Protein AF-A0A183EU48-F1 (afdb_monomer_lite)

InterPro domains:
  IPR013786 Acyl-CoA dehydrogenase/oxidase, N-terminal [PF02771] (21-70)
  IPR037069 Acyl-CoA dehydrogenase/oxidase, N-terminal domain superfamily [G3DSA:1.10.540.10] (17-73)

pLDDT: mean 71.99, std 13.1, range [37.62, 83.88]

Sequence (73 aa):
MPATVPKIAPRLTQHILYGPRHLQFRHALGQFIDKGINPFVDEWELKKQFPAHVLFKQLGLLGIFGVNKPAGD

Radius of gyration: 15.43 Å; chains: 1; bounding box: 49×18×40 Å

Organism: NCBI:txid637853

Secondary structure (DSSP, 8-state):
-----------TT-BTTB-HHHHHHHHHHHHHHHHHTGGGHHHHHHHT---HHHHHHHHHHTTTT-TTSPPP-

Foldseek 3Di:
DPDPDPPCPDPPVDDPPDDPVNVVLVVVVVVCCVVPPVVCVVVCVVVVHDPCVVSVVVCVVVCVVPPPPPPDD

Structure (mmCIF, N/CA/C/O backbone):
data_AF-A0A183EU48-F1
#
_entry.id   AF-A0A183EU48-F1
#
loop_
_atom_site.group_PDB
_atom_site.id
_atom_site.type_symbol
_atom_site.label_atom_id
_atom_site.label_alt_id
_atom_site.label_comp_id
_atom_site.label_asym_id
_atom_site.label_entity_id
_atom_site.label_seq_id
_atom_site.pdbx_PDB_ins_code
_atom_site.Cartn_x
_atom_site.Cartn_y
_atom_site.Cartn_z
_atom_site.occupancy
_atom_site.B_iso_or_equiv
_atom_site.auth_seq_id
_atom_site.auth_comp_id
_atom_site.auth_asym_id
_atom_site.auth_atom_id
_atom_site.pdbx_PDB_model_num
ATOM 1 N N . MET A 1 1 ? -26.445 -8.162 6.408 1.00 37.62 1 MET A N 1
ATOM 2 C CA . MET A 1 1 ? -26.089 -8.617 5.047 1.00 37.62 1 MET A CA 1
ATOM 3 C C . MET A 1 1 ? -24.730 -8.013 4.723 1.00 37.62 1 MET A C 1
ATOM 5 O O . MET A 1 1 ? -24.700 -6.806 4.523 1.00 37.62 1 MET A O 1
ATOM 9 N N . PRO A 1 2 ? -23.607 -8.747 4.776 1.00 44.91 2 PRO A N 1
ATOM 10 C CA . PRO A 1 2 ? -22.334 -8.173 4.357 1.00 44.91 2 PRO A CA 1
ATOM 11 C C . PRO A 1 2 ? -22.319 -8.082 2.829 1.00 44.91 2 PRO A C 1
ATOM 13 O O . PRO A 1 2 ? -22.565 -9.068 2.133 1.00 44.91 2 PRO A O 1
ATOM 16 N N . ALA A 1 3 ? -22.123 -6.870 2.320 1.00 41.53 3 ALA A N 1
ATOM 17 C CA . ALA A 1 3 ? -22.121 -6.564 0.902 1.00 41.53 3 ALA A CA 1
ATOM 18 C C . ALA A 1 3 ? -20.946 -7.272 0.213 1.00 41.53 3 ALA A C 1
ATOM 20 O O . ALA A 1 3 ? -19.806 -6.822 0.271 1.00 41.53 3 ALA A O 1
ATOM 21 N N . THR A 1 4 ? -21.218 -8.382 -0.472 1.00 51.75 4 THR A N 1
ATOM 22 C CA . THR A 1 4 ? -20.300 -8.913 -1.479 1.00 51.75 4 THR A CA 1
ATOM 23 C C . THR A 1 4 ? -20.262 -7.912 -2.626 1.00 51.75 4 THR A C 1
ATOM 25 O O . THR A 1 4 ? -21.127 -7.927 -3.497 1.00 51.75 4 THR A O 1
ATOM 28 N N . VAL A 1 5 ? -19.285 -7.007 -2.614 1.00 54.25 5 VAL A N 1
ATOM 29 C CA . VAL A 1 5 ? -18.982 -6.167 -3.772 1.00 54.25 5 VAL A CA 1
ATOM 30 C C . VAL A 1 5 ? -18.355 -7.088 -4.821 1.00 54.25 5 VAL A C 1
ATOM 32 O O . VAL A 1 5 ? -17.246 -7.583 -4.596 1.00 54.25 5 VAL A O 1
ATOM 35 N N . PRO A 1 6 ? -19.008 -7.364 -5.964 1.00 44.88 6 PRO A N 1
ATOM 36 C CA . PRO A 1 6 ? -18.323 -8.040 -7.046 1.00 44.88 6 PRO A CA 1
ATOM 37 C C . PRO A 1 6 ? -17.288 -7.047 -7.571 1.00 44.88 6 PRO A C 1
ATOM 39 O O . PRO A 1 6 ? -17.625 -6.038 -8.190 1.00 44.88 6 PRO A O 1
ATOM 42 N N . LYS A 1 7 ? -16.011 -7.303 -7.278 1.00 54.03 7 LYS A N 1
ATOM 43 C CA . LYS A 1 7 ? -14.883 -6.585 -7.873 1.00 54.03 7 LYS A CA 1
ATOM 44 C C . LYS A 1 7 ? -14.923 -6.914 -9.365 1.00 54.03 7 LYS A C 1
ATOM 46 O O . LYS A 1 7 ? -14.363 -7.911 -9.809 1.00 54.03 7 LYS A O 1
ATOM 51 N N . ILE A 1 8 ? -15.676 -6.124 -10.129 1.00 49.41 8 ILE A N 1
ATOM 52 C CA . ILE A 1 8 ? -15.708 -6.171 -11.587 1.00 49.41 8 ILE A CA 1
ATOM 53 C C . ILE A 1 8 ? -14.292 -5.814 -12.022 1.00 49.41 8 ILE A C 1
ATOM 55 O O . ILE A 1 8 ? -13.939 -4.644 -12.126 1.00 49.41 8 ILE A O 1
ATOM 59 N N . ALA A 1 9 ? -13.444 -6.825 -12.196 1.00 51.94 9 ALA A N 1
ATOM 60 C CA . ALA A 1 9 ? -12.222 -6.673 -12.953 1.00 51.94 9 ALA A CA 1
ATOM 61 C C . ALA A 1 9 ? -12.682 -6.404 -14.391 1.00 51.94 9 ALA A C 1
ATOM 63 O O . ALA A 1 9 ? -13.254 -7.302 -15.019 1.00 51.94 9 ALA A O 1
ATOM 64 N N . PRO A 1 10 ? -12.511 -5.180 -14.924 1.00 50.53 10 PRO A N 1
ATOM 65 C CA . PRO A 1 10 ? -12.806 -4.970 -16.324 1.00 50.53 10 PRO A CA 1
ATOM 66 C C . PRO A 1 10 ? -11.849 -5.849 -17.131 1.00 50.53 10 PRO A C 1
ATOM 68 O O . PRO A 1 10 ? -10.775 -6.218 -16.649 1.00 50.53 10 PRO A O 1
ATOM 71 N N . ARG A 1 11 ? -12.240 -6.203 -18.355 1.00 55.69 11 ARG A N 1
ATOM 72 C CA . ARG A 1 11 ? -11.420 -6.936 -19.328 1.00 55.69 11 ARG A CA 1
ATOM 73 C C . ARG A 1 11 ? -10.093 -6.200 -19.597 1.00 55.69 11 ARG A C 1
ATOM 75 O O . ARG A 1 11 ? -9.954 -5.493 -20.584 1.00 55.69 11 ARG A O 1
ATOM 82 N N . LEU A 1 12 ? -9.113 -6.340 -18.707 1.00 58.44 12 LEU A N 1
ATOM 83 C CA . LEU A 1 12 ? -7.838 -5.612 -18.731 1.00 58.44 12 LEU A CA 1
ATOM 84 C C . LEU A 1 12 ? -6.827 -6.216 -19.712 1.00 58.44 12 LEU A C 1
ATOM 86 O O . LEU A 1 12 ? -5.756 -5.655 -19.915 1.00 58.44 12 LEU A O 1
ATOM 90 N N . THR A 1 13 ? -7.170 -7.334 -20.349 1.00 55.78 13 THR A N 1
ATOM 91 C CA . THR A 1 1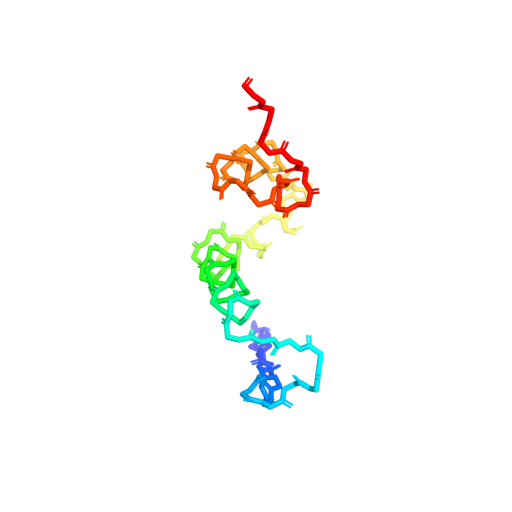3 ? -6.304 -8.051 -21.291 1.00 55.78 13 THR A CA 1
ATOM 92 C C . THR A 1 13 ? -6.066 -7.278 -22.600 1.00 55.78 13 THR A C 1
ATOM 94 O O . THR A 1 13 ? -5.162 -7.629 -23.351 1.00 55.78 13 THR A O 1
ATOM 97 N N . GLN A 1 14 ? -6.838 -6.220 -22.888 1.00 60.00 14 GLN A N 1
ATOM 98 C CA . GLN A 1 14 ? -6.711 -5.393 -24.098 1.00 60.00 14 GLN A CA 1
ATOM 99 C C . GLN A 1 14 ? -6.860 -3.903 -23.752 1.00 60.00 14 GLN A C 1
ATOM 101 O O . GLN A 1 14 ? -7.922 -3.315 -23.943 1.00 60.00 14 GLN A O 1
ATOM 106 N N . HIS A 1 15 ? -5.813 -3.278 -23.208 1.00 68.25 15 HIS A N 1
ATOM 107 C CA . HIS A 1 15 ? -5.801 -1.829 -23.004 1.00 68.25 15 HIS A CA 1
ATOM 108 C C . HIS A 1 15 ? -4.813 -1.167 -23.966 1.00 68.25 15 HIS A C 1
ATOM 110 O O . HIS A 1 15 ? -3.613 -1.407 -23.872 1.00 68.25 15 HIS A O 1
ATOM 116 N N . ILE A 1 16 ? -5.322 -0.301 -24.849 1.00 75.94 16 ILE A N 1
ATOM 117 C CA . ILE A 1 16 ? -4.579 0.381 -25.930 1.00 75.94 16 ILE A CA 1
ATOM 118 C C . ILE A 1 16 ? -3.305 1.090 -25.435 1.00 75.94 16 ILE A C 1
ATOM 120 O O . ILE A 1 16 ? -2.335 1.205 -26.176 1.00 75.94 16 ILE A O 1
ATOM 124 N N . LEU A 1 17 ? -3.282 1.522 -24.169 1.00 77.00 17 LEU A N 1
ATOM 125 C CA . LEU A 1 17 ? -2.146 2.222 -23.554 1.00 77.00 17 LEU A CA 1
ATOM 126 C C . LEU A 1 17 ? -1.317 1.362 -22.583 1.00 77.00 17 LEU A C 1
ATOM 128 O O . LEU A 1 17 ? -0.212 1.758 -22.227 1.00 77.00 17 LEU A O 1
ATOM 132 N N . TYR A 1 18 ? -1.832 0.224 -22.095 1.00 76.56 18 TYR A N 1
ATOM 133 C CA . TYR A 1 18 ? -1.134 -0.563 -21.066 1.00 76.56 18 TYR A CA 1
ATOM 134 C C . TYR A 1 18 ? -0.582 -1.855 -21.657 1.00 76.56 18 TYR A C 1
ATOM 136 O O . TYR A 1 18 ? -1.312 -2.809 -21.907 1.00 76.56 18 TYR A O 1
ATOM 144 N N . GLY A 1 19 ? 0.739 -1.893 -21.823 1.00 82.75 19 GLY A N 1
ATOM 145 C CA . GLY A 1 19 ? 1.463 -3.106 -22.187 1.00 82.75 19 GLY A CA 1
ATOM 146 C C . GLY A 1 19 ? 1.536 -4.153 -21.058 1.00 82.75 19 GLY A C 1
ATOM 147 O O . GLY A 1 19 ? 1.167 -3.882 -19.910 1.00 82.75 19 GLY A O 1
ATOM 148 N N . PRO A 1 20 ? 2.099 -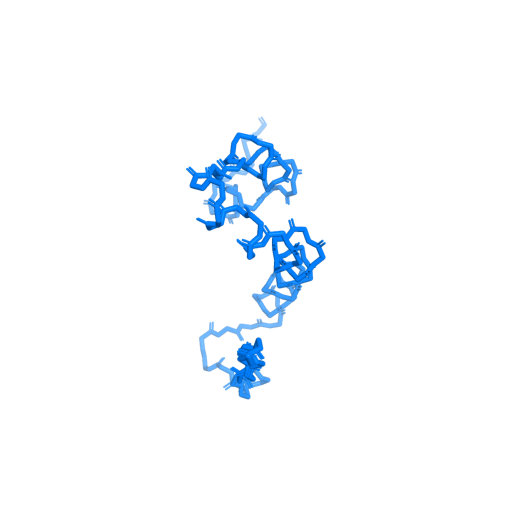5.340 -21.345 1.00 80.75 20 PRO A N 1
ATOM 149 C CA . PRO A 1 20 ? 2.142 -6.474 -20.416 1.00 80.75 20 PRO A CA 1
ATOM 150 C C . PRO A 1 20 ? 2.843 -6.160 -19.085 1.00 80.75 20 PRO A C 1
ATOM 152 O O . PRO A 1 20 ? 2.395 -6.618 -18.036 1.00 80.75 20 PRO A O 1
ATOM 155 N N . ARG A 1 21 ? 3.879 -5.309 -19.091 1.00 78.31 21 ARG A N 1
ATOM 156 C CA . ARG A 1 21 ? 4.563 -4.855 -17.864 1.00 78.31 21 ARG A CA 1
ATOM 157 C C . ARG A 1 21 ? 3.644 -4.069 -16.923 1.00 78.31 21 ARG A C 1
ATOM 159 O O . ARG A 1 21 ? 3.686 -4.266 -15.712 1.00 78.31 21 ARG A O 1
ATOM 166 N N . HIS A 1 22 ? 2.772 -3.223 -17.469 1.00 81.31 22 HIS A N 1
ATOM 167 C CA . HIS A 1 22 ? 1.809 -2.458 -16.672 1.00 81.31 22 HIS A CA 1
ATOM 168 C C . HIS A 1 22 ? 0.742 -3.369 -16.061 1.00 81.31 22 HIS A C 1
ATOM 170 O O . HIS A 1 22 ? 0.327 -3.162 -14.921 1.00 81.31 22 HIS A O 1
ATOM 176 N N . LEU A 1 23 ? 0.317 -4.394 -16.805 1.00 80.94 23 LEU A N 1
ATOM 177 C CA . LEU A 1 23 ? -0.640 -5.384 -16.317 1.00 80.94 23 LEU A CA 1
ATOM 178 C C . LEU A 1 23 ? -0.038 -6.238 -15.197 1.00 80.94 23 LEU A C 1
ATOM 180 O O . LEU A 1 23 ? -0.685 -6.415 -14.170 1.00 80.94 23 LEU A O 1
ATOM 184 N N . GLN A 1 24 ? 1.208 -6.696 -15.340 1.00 81.31 24 GLN A N 1
ATOM 185 C CA . GLN A 1 24 ? 1.917 -7.431 -14.285 1.00 81.31 24 GLN A CA 1
ATOM 186 C C . GLN A 1 24 ? 2.059 -6.603 -13.003 1.00 81.31 24 GLN A C 1
ATOM 188 O O . GLN A 1 24 ? 1.750 -7.093 -11.918 1.00 81.31 24 GLN A O 1
ATOM 193 N N . PHE A 1 25 ? 2.439 -5.328 -13.126 1.00 82.88 25 PHE A N 1
ATOM 194 C CA . PHE A 1 25 ? 2.516 -4.414 -11.987 1.00 82.88 25 PHE A CA 1
ATOM 195 C C . PHE A 1 25 ? 1.157 -4.244 -11.290 1.00 82.88 25 PHE A C 1
ATOM 197 O O . PHE A 1 25 ? 1.052 -4.366 -10.070 1.00 82.88 25 PHE A O 1
ATOM 204 N N . ARG A 1 26 ? 0.085 -4.036 -12.066 1.00 80.94 26 ARG A N 1
ATOM 205 C CA . ARG A 1 26 ? -1.284 -3.962 -11.536 1.00 80.94 26 ARG A CA 1
ATOM 206 C C . ARG A 1 26 ? -1.725 -5.255 -10.859 1.00 80.94 26 ARG A C 1
ATOM 208 O O . ARG A 1 26 ? -2.387 -5.184 -9.830 1.00 80.94 26 ARG A O 1
ATOM 215 N N . HIS A 1 27 ? -1.362 -6.415 -11.402 1.00 83.06 27 HIS A N 1
ATOM 216 C CA . HIS A 1 27 ? -1.666 -7.706 -10.786 1.00 83.06 27 HIS A CA 1
ATOM 217 C C . HIS A 1 27 ? -0.954 -7.876 -9.443 1.00 83.06 27 HIS A C 1
ATOM 219 O O . HIS A 1 27 ? -1.598 -8.272 -8.473 1.00 83.06 27 HIS A O 1
ATOM 225 N N . ALA A 1 28 ? 0.335 -7.535 -9.362 1.00 83.75 28 ALA A N 1
ATOM 226 C CA . ALA A 1 28 ? 1.095 -7.593 -8.115 1.00 83.75 28 ALA A CA 1
ATOM 227 C C . ALA A 1 28 ? 0.492 -6.672 -7.040 1.00 83.75 28 A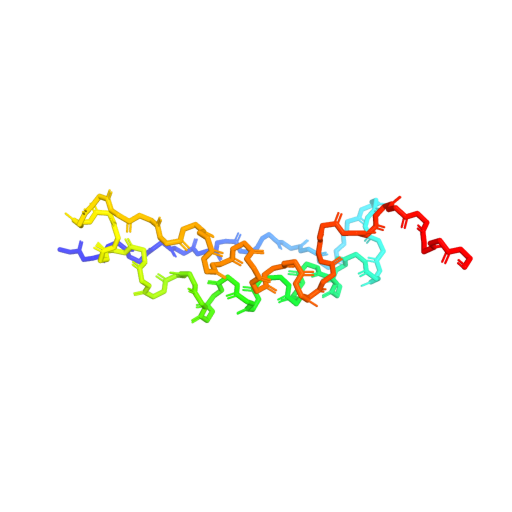LA A C 1
ATOM 229 O O . ALA A 1 28 ? 0.262 -7.102 -5.908 1.00 83.75 28 ALA A O 1
ATOM 230 N N . LEU A 1 29 ? 0.140 -5.437 -7.416 1.00 83.06 29 LEU A N 1
ATOM 231 C CA . LEU A 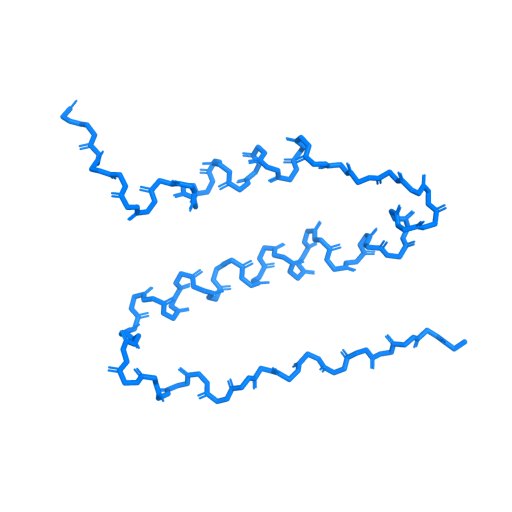1 29 ? -0.545 -4.497 -6.529 1.00 83.06 29 LEU A CA 1
ATOM 232 C C . LEU A 1 29 ? -1.932 -5.009 -6.113 1.00 83.06 29 LEU A C 1
ATOM 234 O O . LEU A 1 29 ? -2.294 -4.951 -4.942 1.00 83.06 29 LEU A O 1
ATOM 238 N N . GLY A 1 30 ? -2.702 -5.549 -7.059 1.00 83.06 30 GLY A N 1
ATOM 239 C CA . GLY A 1 30 ? -4.027 -6.104 -6.807 1.00 83.06 30 GLY A CA 1
ATOM 240 C C . GLY A 1 30 ? -4.000 -7.255 -5.803 1.00 83.06 30 GLY A C 1
ATOM 241 O O . GLY A 1 30 ? -4.828 -7.272 -4.899 1.00 83.06 30 GLY A O 1
ATOM 242 N N . GLN A 1 31 ? -3.025 -8.167 -5.908 1.00 82.94 31 GLN A N 1
ATOM 243 C CA . GLN A 1 31 ? -2.842 -9.254 -4.939 1.00 82.94 31 GLN A CA 1
ATOM 244 C C . GLN A 1 31 ? -2.456 -8.741 -3.550 1.00 82.94 31 GLN A C 1
ATOM 246 O O . GLN A 1 31 ? -2.919 -9.285 -2.550 1.00 82.94 31 GLN A O 1
ATOM 251 N N . PHE A 1 32 ? -1.624 -7.700 -3.477 1.00 82.88 32 PHE A N 1
ATOM 252 C CA . PHE A 1 32 ? -1.268 -7.078 -2.205 1.00 82.88 32 PHE A CA 1
ATOM 253 C C . PHE A 1 32 ? -2.493 -6.450 -1.525 1.00 82.88 32 PHE A C 1
ATOM 255 O O . PHE A 1 32 ? -2.730 -6.687 -0.345 1.00 82.88 32 PHE A O 1
ATOM 262 N N . ILE A 1 33 ? -3.308 -5.707 -2.280 1.00 81.94 33 ILE A N 1
ATOM 263 C CA . ILE A 1 33 ? -4.554 -5.110 -1.775 1.00 81.94 33 ILE A CA 1
ATOM 264 C C . ILE A 1 33 ? -5.537 -6.207 -1.345 1.00 81.94 33 ILE A C 1
ATOM 266 O O . ILE A 1 33 ? -6.171 -6.096 -0.300 1.00 81.94 33 ILE A O 1
ATOM 270 N N . ASP A 1 34 ? -5.658 -7.281 -2.123 1.00 81.25 34 ASP A N 1
ATOM 271 C CA . ASP A 1 34 ? -6.599 -8.362 -1.833 1.00 81.25 34 ASP A CA 1
ATOM 272 C C . ASP A 1 34 ? -6.233 -9.152 -0.570 1.00 81.25 34 ASP A C 1
ATOM 274 O O . ASP A 1 34 ? -7.102 -9.460 0.237 1.00 81.25 34 ASP A O 1
ATOM 278 N N . LYS A 1 35 ? -4.941 -9.413 -0.348 1.00 80.06 35 LYS A N 1
ATOM 279 C CA . LYS A 1 35 ? -4.463 -10.148 0.833 1.00 80.06 35 LYS A CA 1
ATOM 280 C C . LYS A 1 35 ? -4.290 -9.269 2.071 1.00 80.06 35 LYS A C 1
ATOM 282 O O . LYS A 1 35 ? -4.449 -9.756 3.184 1.00 80.06 35 LYS A O 1
ATOM 287 N N . GLY A 1 36 ? -3.900 -8.009 1.887 1.00 77.25 36 GLY A N 1
ATOM 288 C CA . GLY A 1 36 ? -3.457 -7.132 2.973 1.00 77.25 36 GLY A CA 1
ATOM 289 C C . GLY A 1 36 ? -4.433 -6.026 3.364 1.00 77.25 36 GLY A C 1
ATOM 290 O O . GLY A 1 36 ? -4.289 -5.472 4.446 1.00 77.25 36 GLY A O 1
ATOM 291 N N . ILE A 1 37 ? -5.399 -5.680 2.507 1.00 78.56 37 ILE A N 1
ATOM 292 C CA . ILE A 1 37 ? -6.321 -4.556 2.739 1.00 78.56 37 ILE A CA 1
ATOM 293 C C . ILE A 1 37 ? -7.754 -5.069 2.817 1.00 78.56 37 ILE A C 1
ATOM 295 O O . ILE A 1 37 ? -8.366 -4.953 3.871 1.00 78.56 37 ILE A O 1
ATOM 299 N N . ASN A 1 38 ? -8.253 -5.690 1.743 1.00 81.56 38 ASN A N 1
ATOM 300 C CA . ASN A 1 38 ? -9.637 -6.160 1.610 1.00 81.56 38 ASN A CA 1
ATOM 301 C C . ASN A 1 38 ? -10.216 -6.872 2.857 1.00 81.56 38 ASN A C 1
ATOM 303 O O . ASN A 1 38 ? -11.317 -6.503 3.252 1.00 81.56 38 ASN A O 1
ATOM 307 N N . PRO A 1 39 ? -9.530 -7.834 3.511 1.00 82.56 39 PRO A N 1
ATOM 308 C CA . PRO A 1 39 ? -10.105 -8.553 4.654 1.00 82.56 39 PRO A CA 1
ATOM 309 C C . PRO A 1 39 ? -10.192 -7.728 5.945 1.00 82.56 39 PRO A C 1
ATOM 311 O O . PRO A 1 39 ? -10.924 -8.108 6.852 1.00 82.56 39 PRO A O 1
ATOM 314 N N . PHE A 1 40 ? -9.460 -6.619 6.044 1.00 81.00 40 PHE A N 1
ATOM 315 C CA . PHE A 1 40 ? -9.410 -5.790 7.249 1.00 81.00 40 PHE A CA 1
ATOM 316 C C . PHE A 1 40 ? -10.207 -4.483 7.110 1.00 81.00 40 PHE A C 1
ATOM 318 O O . PHE A 1 40 ? -10.336 -3.750 8.090 1.00 81.00 40 PHE A O 1
ATOM 325 N N . VAL A 1 41 ? -10.753 -4.185 5.919 1.00 79.88 41 VAL A N 1
ATOM 326 C CA . VAL A 1 41 ? -11.508 -2.947 5.647 1.00 79.88 41 VAL A CA 1
ATOM 327 C C . VAL A 1 41 ? -12.707 -2.811 6.582 1.00 79.88 41 VAL A C 1
ATOM 329 O O . VAL A 1 41 ? -12.819 -1.784 7.246 1.00 79.88 41 VAL A O 1
ATOM 332 N N . ASP A 1 42 ? -13.541 -3.847 6.705 1.00 82.25 42 ASP A N 1
ATOM 333 C CA . ASP A 1 42 ? -14.727 -3.819 7.571 1.00 82.25 42 ASP A CA 1
ATOM 334 C C . ASP A 1 42 ? -14.370 -3.513 9.038 1.00 82.25 42 ASP A C 1
ATOM 336 O O . ASP A 1 42 ? -15.032 -2.714 9.705 1.00 82.25 42 ASP A O 1
ATOM 340 N N . GLU A 1 43 ? -13.280 -4.096 9.550 1.00 83.88 43 GLU A N 1
ATOM 341 C CA . GLU A 1 43 ? -12.807 -3.825 10.910 1.00 83.88 43 GLU A CA 1
ATOM 342 C C . GLU A 1 43 ? -12.258 -2.402 11.077 1.00 83.88 43 GLU A C 1
ATOM 344 O O . GLU A 1 43 ? -12.451 -1.786 12.129 1.00 83.88 43 GLU A O 1
ATOM 349 N N . TRP A 1 44 ? -11.565 -1.870 10.069 1.00 83.00 44 TRP A N 1
ATOM 350 C CA . TRP A 1 44 ? -11.004 -0.518 10.100 1.00 83.00 44 TRP A CA 1
ATOM 351 C C . TRP A 1 44 ? -12.066 0.564 9.956 1.00 83.00 44 TRP A C 1
ATOM 353 O O . TRP A 1 44 ? -11.954 1.596 10.617 1.00 83.00 44 TRP A O 1
ATOM 363 N N . GLU A 1 45 ? -13.103 0.333 9.151 1.00 82.25 45 GLU A N 1
ATOM 364 C CA . GLU A 1 45 ? -14.254 1.231 9.046 1.00 82.25 45 GLU A CA 1
ATOM 365 C C . GLU A 1 45 ? -15.031 1.278 10.364 1.00 82.25 45 GLU A C 1
ATOM 367 O O . GLU A 1 45 ? -15.354 2.365 10.851 1.00 82.25 45 GLU A O 1
ATOM 372 N N . LEU A 1 46 ? -15.233 0.122 11.007 1.00 83.75 46 LEU A N 1
ATOM 373 C CA . LEU A 1 46 ? -15.887 0.041 12.314 1.00 83.75 46 LEU A CA 1
ATOM 374 C C . LEU A 1 46 ? -15.072 0.744 13.414 1.00 83.75 46 LEU A C 1
ATOM 376 O O . LEU A 1 46 ? -15.627 1.472 14.237 1.00 83.75 46 LEU A O 1
ATOM 380 N N . LYS A 1 47 ? -13.745 0.560 13.417 1.00 82.88 47 LYS A N 1
ATOM 381 C CA . LYS A 1 47 ? -12.818 1.177 14.384 1.00 82.88 47 LYS A CA 1
ATOM 382 C C . LYS A 1 47 ? -12.424 2.616 14.016 1.00 82.88 47 LYS A C 1
ATOM 384 O O . LYS A 1 47 ? -11.725 3.264 14.795 1.00 82.88 47 LYS A O 1
ATOM 389 N N . LYS A 1 48 ? -12.834 3.115 12.839 1.00 78.50 48 LYS A N 1
ATOM 390 C CA . LYS A 1 48 ? -12.373 4.374 12.214 1.00 78.50 48 LYS A CA 1
ATOM 391 C C . LYS A 1 48 ? -10.848 4.550 12.258 1.00 78.50 48 LYS A C 1
ATOM 393 O O . LYS A 1 48 ? -10.339 5.665 12.371 1.00 78.50 48 LYS A O 1
ATOM 398 N N . GLN A 1 49 ? -10.115 3.442 12.197 1.00 76.44 49 GLN A N 1
ATOM 399 C CA . GLN A 1 49 ? -8.663 3.399 12.335 1.00 76.44 49 GLN A CA 1
ATOM 400 C C . GLN A 1 49 ? -8.072 2.661 11.148 1.00 76.44 49 GLN A C 1
ATOM 402 O O . GLN A 1 49 ? -8.115 1.438 11.068 1.00 76.44 49 GLN A O 1
ATOM 407 N N . PHE A 1 50 ? -7.502 3.435 10.231 1.00 76.38 50 PHE A N 1
ATOM 408 C CA . PHE A 1 50 ? -6.802 2.924 9.066 1.00 76.38 50 PHE A CA 1
ATOM 409 C C . PHE A 1 50 ? -5.295 2.858 9.367 1.00 76.38 50 PHE A C 1
ATOM 411 O O . PHE A 1 50 ? -4.684 3.908 9.602 1.00 76.38 50 PHE A O 1
ATOM 418 N N . PRO A 1 51 ? -4.658 1.670 9.355 1.00 77.06 51 PRO A N 1
ATOM 419 C CA . PRO A 1 51 ? -3.227 1.513 9.602 1.00 77.06 51 PRO A CA 1
ATOM 420 C C . PRO A 1 51 ? -2.414 1.910 8.364 1.00 77.06 51 PRO A C 1
ATOM 422 O O . PRO A 1 51 ? -1.681 1.115 7.771 1.00 77.06 51 PRO A O 1
ATOM 425 N N . ALA A 1 52 ? -2.523 3.188 8.000 1.00 77.31 52 ALA A N 1
ATOM 426 C CA . ALA A 1 52 ? -1.824 3.811 6.890 1.00 77.31 52 ALA A CA 1
ATOM 427 C C . ALA A 1 52 ? -0.323 3.516 6.965 1.00 77.31 52 ALA A C 1
ATOM 429 O O . ALA A 1 52 ? 0.264 3.015 6.016 1.00 77.31 52 ALA A O 1
ATOM 430 N N . HIS A 1 53 ? 0.299 3.769 8.115 1.00 78.19 53 HIS A N 1
ATOM 431 C CA . HIS A 1 53 ? 1.754 3.728 8.247 1.00 78.19 53 HIS A CA 1
ATOM 432 C C . HIS A 1 53 ? 2.358 2.343 7.954 1.00 78.19 53 HIS A C 1
ATOM 434 O O . HIS A 1 53 ? 3.435 2.247 7.369 1.00 78.19 53 HIS A O 1
ATOM 440 N N . VAL A 1 54 ? 1.654 1.264 8.312 1.00 82.00 54 VAL A N 1
ATOM 441 C CA . VAL A 1 54 ? 2.109 -0.116 8.074 1.00 82.00 54 VAL A CA 1
ATOM 442 C C . VAL A 1 54 ? 1.935 -0.488 6.604 1.00 82.00 54 VAL A C 1
ATOM 444 O O . VAL A 1 54 ? 2.886 -0.944 5.967 1.00 82.00 54 VAL A O 1
ATOM 447 N N . LEU A 1 55 ? 0.756 -0.214 6.040 1.00 80.81 55 LEU A N 1
ATOM 448 C CA . LEU A 1 55 ? 0.462 -0.496 4.636 1.00 80.81 55 LEU A CA 1
ATOM 449 C C . LEU A 1 55 ? 1.347 0.325 3.696 1.00 80.81 55 LEU A C 1
ATOM 451 O O . LEU A 1 55 ? 1.937 -0.229 2.773 1.00 80.81 55 LEU A O 1
ATOM 455 N N . PHE A 1 56 ? 1.512 1.625 3.953 1.00 78.50 56 PHE A N 1
ATOM 456 C CA . PHE A 1 56 ? 2.396 2.497 3.177 1.00 78.50 56 PHE A CA 1
ATOM 457 C C . PHE A 1 56 ? 3.858 2.052 3.274 1.00 78.50 56 PHE A C 1
ATOM 459 O O . PHE A 1 56 ? 4.562 2.083 2.268 1.00 78.50 56 PHE A O 1
ATOM 466 N N . LYS A 1 57 ? 4.322 1.556 4.429 1.00 82.81 57 LYS A N 1
ATOM 467 C CA . LYS A 1 57 ? 5.677 0.996 4.549 1.00 82.81 57 LYS A CA 1
ATOM 468 C C . LYS A 1 57 ? 5.852 -0.256 3.687 1.00 82.81 57 LYS A C 1
ATOM 470 O O . LYS A 1 57 ? 6.849 -0.361 2.979 1.00 82.81 57 LYS A O 1
ATOM 475 N N . GLN A 1 58 ? 4.886 -1.175 3.694 1.00 81.12 58 GLN A N 1
ATOM 476 C CA . GLN A 1 58 ? 4.928 -2.376 2.852 1.00 81.12 58 GLN A CA 1
ATOM 477 C C . GLN A 1 58 ? 4.857 -2.035 1.357 1.00 81.12 58 GLN A C 1
ATOM 479 O O . GLN A 1 58 ? 5.640 -2.563 0.569 1.00 81.12 58 GLN A O 1
ATOM 484 N N . LEU A 1 59 ? 3.978 -1.104 0.974 1.00 81.12 59 LEU A N 1
ATOM 485 C CA . LEU A 1 59 ? 3.870 -0.608 -0.399 1.00 81.12 59 LEU A CA 1
ATOM 486 C C . LEU A 1 59 ? 5.162 0.097 -0.859 1.00 81.12 59 LEU A C 1
ATOM 488 O O . LEU A 1 59 ? 5.558 -0.021 -2.015 1.00 81.12 59 LEU A O 1
ATOM 492 N N . GLY A 1 60 ? 5.859 0.799 0.038 1.00 79.75 60 GLY A N 1
ATOM 493 C CA . GLY A 1 60 ? 7.148 1.422 -0.267 1.00 79.75 60 GLY A CA 1
ATOM 494 C C . GLY A 1 60 ? 8.273 0.410 -0.455 1.00 79.75 60 GLY A C 1
ATOM 495 O O . GLY A 1 60 ? 9.064 0.546 -1.384 1.00 79.75 60 GLY A O 1
ATOM 496 N N . LEU A 1 61 ? 8.300 -0.642 0.366 1.00 77.94 61 LEU A N 1
ATOM 497 C CA . LEU A 1 61 ? 9.291 -1.720 0.282 1.00 77.94 61 LEU A CA 1
ATOM 498 C C . LEU A 1 61 ? 9.146 -2.536 -1.014 1.00 77.94 61 LEU A C 1
ATOM 500 O O . LEU A 1 61 ? 10.134 -2.980 -1.586 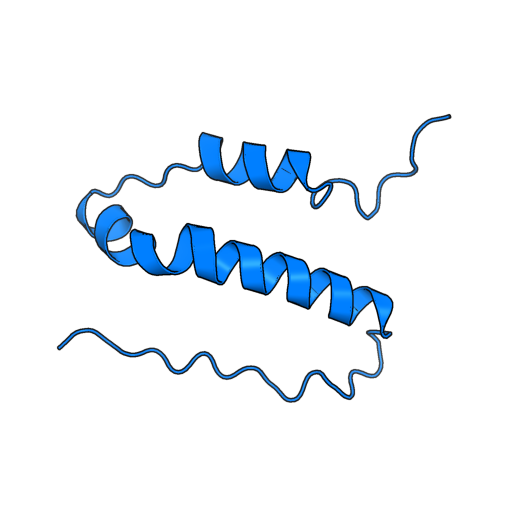1.00 77.94 61 LEU A O 1
ATOM 504 N N . LEU A 1 62 ? 7.918 -2.654 -1.524 1.00 75.38 62 LEU A N 1
ATOM 505 C CA . LEU A 1 62 ? 7.601 -3.242 -2.829 1.00 75.38 62 LEU A CA 1
ATOM 506 C C . LEU A 1 62 ? 7.985 -2.339 -4.027 1.00 75.38 62 LEU A C 1
ATOM 508 O O . LEU A 1 62 ? 7.757 -2.721 -5.172 1.00 75.38 62 LEU A O 1
ATOM 512 N N . GLY A 1 63 ? 8.542 -1.141 -3.796 1.00 73.38 63 GLY A N 1
ATOM 513 C CA . GLY A 1 63 ? 9.009 -0.231 -4.854 1.00 73.38 63 GLY A CA 1
ATOM 514 C C . GLY A 1 63 ? 7.890 0.479 -5.627 1.00 73.38 63 GLY A C 1
ATOM 515 O O . GLY A 1 63 ? 8.130 1.102 -6.661 1.00 73.38 63 GLY A O 1
ATOM 516 N N . ILE A 1 64 ? 6.657 0.425 -5.121 1.00 73.75 64 ILE A N 1
ATOM 517 C CA . ILE A 1 64 ? 5.441 0.864 -5.823 1.00 73.75 64 ILE A CA 1
ATOM 518 C C . ILE A 1 64 ? 5.366 2.398 -5.915 1.00 73.75 64 ILE A C 1
ATOM 520 O O . ILE A 1 64 ? 4.768 2.933 -6.843 1.00 73.75 64 ILE A O 1
ATOM 524 N N . PHE A 1 65 ? 6.010 3.126 -4.995 1.00 74.94 65 PHE A N 1
ATOM 525 C CA . PHE A 1 65 ? 6.124 4.592 -5.064 1.00 74.94 65 PHE A CA 1
ATOM 526 C C . PHE A 1 65 ? 7.258 5.072 -5.983 1.00 74.94 65 PHE A C 1
ATOM 528 O O . PHE A 1 65 ? 7.316 6.253 -6.316 1.00 74.94 65 PHE A O 1
ATOM 535 N N . GLY A 1 66 ? 8.156 4.172 -6.397 1.00 68.00 66 GLY A N 1
ATOM 536 C CA . GLY A 1 66 ? 9.365 4.496 -7.157 1.00 68.00 66 GLY A CA 1
ATOM 537 C C . GLY A 1 66 ? 9.282 4.227 -8.659 1.00 68.00 66 GLY A C 1
ATOM 538 O O . GLY A 1 66 ? 10.233 4.534 -9.362 1.00 68.00 66 GLY A O 1
ATOM 539 N N . VAL A 1 67 ? 8.167 3.699 -9.179 1.00 68.06 67 VAL A N 1
ATOM 540 C CA . VAL A 1 67 ? 8.051 3.209 -10.575 1.00 68.06 67 VAL A CA 1
ATOM 541 C C . VAL A 1 67 ? 8.331 4.249 -11.668 1.00 68.06 67 VAL A C 1
ATOM 543 O O . VAL A 1 67 ? 8.570 3.867 -12.810 1.00 68.06 67 VAL A O 1
ATOM 546 N N . ASN A 1 68 ? 8.279 5.546 -11.353 1.00 62.28 68 ASN A N 1
ATOM 547 C CA . ASN A 1 68 ? 8.566 6.631 -12.299 1.00 62.28 68 ASN A CA 1
ATOM 548 C C . ASN A 1 68 ? 9.836 7.428 -11.953 1.00 62.28 68 ASN A C 1
ATOM 550 O O . ASN A 1 68 ? 10.247 8.289 -12.724 1.00 62.28 68 ASN A O 1
ATOM 554 N N . LYS A 1 69 ? 10.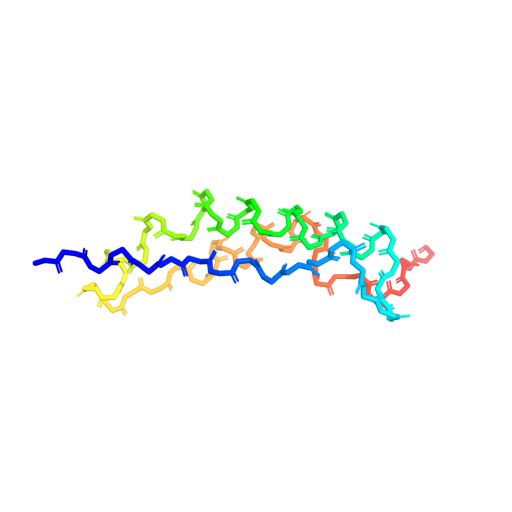473 7.153 -10.810 1.00 61.44 69 LYS A N 1
ATOM 555 C CA . LYS A 1 69 ? 11.714 7.828 -10.430 1.00 61.44 69 LYS A CA 1
ATOM 556 C C . LYS A 1 69 ? 12.879 7.038 -11.042 1.00 61.44 69 LYS A C 1
ATOM 558 O O . LYS A 1 69 ? 12.879 5.814 -10.903 1.00 61.44 69 LYS A O 1
ATOM 563 N N . PRO A 1 70 ? 13.848 7.677 -11.725 1.00 54.91 70 PRO A N 1
ATOM 564 C CA . PRO A 1 70 ? 15.053 6.966 -12.129 1.00 54.91 70 PRO A CA 1
ATOM 565 C C . PRO A 1 70 ? 15.681 6.366 -10.870 1.00 54.91 70 PRO A C 1
ATOM 567 O O . PRO A 1 70 ? 15.743 7.040 -9.835 1.00 54.91 70 PRO A O 1
ATOM 570 N N . ALA A 1 71 ? 16.091 5.098 -10.941 1.00 58.34 71 ALA A N 1
ATOM 571 C CA . ALA A 1 71 ? 17.035 4.585 -9.962 1.00 58.34 71 ALA A CA 1
ATOM 572 C C . ALA A 1 71 ? 18.228 5.540 -10.034 1.00 58.34 71 ALA A C 1
ATOM 574 O O . ALA A 1 71 ? 18.782 5.735 -11.116 1.00 58.34 71 ALA A O 1
ATOM 575 N N . GLY A 1 72 ? 18.493 6.248 -8.935 1.00 59.88 72 GLY A N 1
ATOM 576 C CA . GLY A 1 72 ? 19.721 7.020 -8.833 1.00 59.88 72 GLY A CA 1
ATOM 577 C C . GLY A 1 72 ? 20.881 6.082 -9.138 1.00 59.88 72 GLY A C 1
ATOM 578 O O . GLY A 1 72 ? 20.811 4.909 -8.764 1.00 59.88 72 GLY A O 1
ATOM 579 N N . ASP A 1 73 ? 21.851 6.601 -9.880 1.00 38.56 73 ASP A N 1
ATOM 580 C CA . ASP A 1 73 ? 23.190 6.023 -9.995 1.00 38.56 73 ASP A CA 1
ATOM 581 C C . ASP A 1 73 ? 23.684 5.481 -8.638 1.00 38.56 73 ASP A C 1
ATOM 583 O O . ASP A 1 73 ? 23.504 6.202 -7.622 1.00 38.56 73 ASP A O 1
#